Protein AF-A0A3D0M269-F1 (afdb_monomer_lite)

Sequence (53 aa):
MTVEDLLEQVDDMLDKAWSFPLSGGKCVVDAEQLRNIIDDIRGNMPSEVRQAK

Foldseek 3Di:
DALVVLVVVVVVQVVVFDDDVPPVPDGDGDPVVVVVSVVVSVVRDPVVVVPPD

pLDDT: mean 80.32, std 12.39, range [46.5, 93.12]

Radius of gyration: 13.8 Å; chains: 1; bounding box: 28×26×33 Å

Structure (mmCIF, N/CA/C/O backbone):
data_AF-A0A3D0M269-F1
#
_entry.id   AF-A0A3D0M269-F1
#
loop_
_atom_site.group_PDB
_atom_site.id
_atom_site.type_symbol
_atom_site.label_atom_id
_atom_site.label_alt_id
_atom_site.label_comp_id
_atom_site.label_asym_id
_atom_site.label_entity_id
_atom_site.label_seq_id
_atom_site.pdbx_PDB_ins_code
_atom_site.Cartn_x
_atom_site.Cartn_y
_atom_site.Cartn_z
_atom_site.occupancy
_atom_site.B_iso_or_equiv
_atom_site.auth_seq_id
_atom_site.auth_comp_id
_atom_site.auth_asym_id
_atom_site.auth_atom_id
_atom_site.pdbx_PDB_model_num
ATOM 1 N N . MET 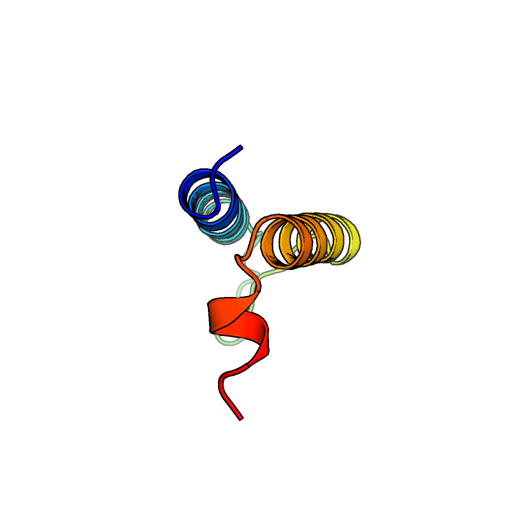A 1 1 ? -7.775 9.901 5.841 1.00 65.06 1 MET A N 1
ATOM 2 C CA . MET A 1 1 ? -7.791 8.996 4.678 1.00 65.06 1 MET A CA 1
ATOM 3 C C . MET A 1 1 ? -8.787 7.910 4.990 1.00 65.06 1 MET A C 1
ATOM 5 O O . MET A 1 1 ? -8.813 7.458 6.130 1.00 65.06 1 MET A O 1
ATOM 9 N N . THR A 1 2 ? -9.656 7.574 4.049 1.00 82.50 2 THR A N 1
ATOM 10 C CA . THR A 1 2 ? -10.568 6.444 4.228 1.00 82.50 2 THR A CA 1
ATOM 11 C C . THR A 1 2 ? -9.800 5.135 4.053 1.00 82.50 2 THR A C 1
ATOM 13 O O . THR A 1 2 ? -8.686 5.116 3.526 1.00 82.50 2 THR A O 1
ATOM 16 N N . VAL A 1 3 ? -10.379 4.027 4.514 1.00 83.62 3 VAL A N 1
ATOM 17 C CA . VAL A 1 3 ? -9.822 2.696 4.229 1.00 83.62 3 VAL A CA 1
ATOM 18 C C . VAL A 1 3 ? -9.792 2.442 2.716 1.00 83.62 3 VAL A C 1
ATOM 20 O O . VAL A 1 3 ? -8.858 1.813 2.238 1.00 83.62 3 VAL A O 1
ATOM 23 N N . GLU A 1 4 ? -10.750 2.985 1.962 1.00 87.25 4 GLU A N 1
ATOM 24 C CA . GLU A 1 4 ? -10.810 2.882 0.498 1.00 87.25 4 GLU A CA 1
ATOM 25 C C . GLU A 1 4 ? -9.614 3.576 -0.172 1.00 87.25 4 GLU A C 1
ATOM 27 O O . GLU A 1 4 ? -8.943 2.950 -0.986 1.00 87.25 4 GLU A O 1
ATOM 32 N N . ASP A 1 5 ? -9.257 4.797 0.254 1.00 89.31 5 ASP A N 1
ATOM 33 C CA . ASP A 1 5 ? -8.068 5.512 -0.254 1.00 89.31 5 ASP A CA 1
ATOM 34 C C . ASP A 1 5 ? -6.766 4.728 -0.005 1.00 89.31 5 ASP A C 1
ATOM 36 O O . ASP A 1 5 ? -5.801 4.801 -0.768 1.00 89.31 5 ASP A O 1
ATOM 40 N N . LEU A 1 6 ? -6.692 4.018 1.125 1.00 88.94 6 LEU A N 1
ATOM 41 C CA . LEU A 1 6 ? -5.523 3.216 1.480 1.00 88.94 6 LEU A CA 1
ATOM 42 C C . LEU A 1 6 ? -5.446 1.934 0.649 1.00 88.94 6 LEU A C 1
ATOM 44 O O . LEU A 1 6 ? -4.350 1.524 0.278 1.00 88.94 6 LEU A O 1
ATOM 48 N N . LEU A 1 7 ? -6.589 1.315 0.347 1.00 90.00 7 LEU A N 1
ATOM 49 C CA . LEU A 1 7 ? -6.658 0.157 -0.541 1.00 90.00 7 LEU A CA 1
ATOM 50 C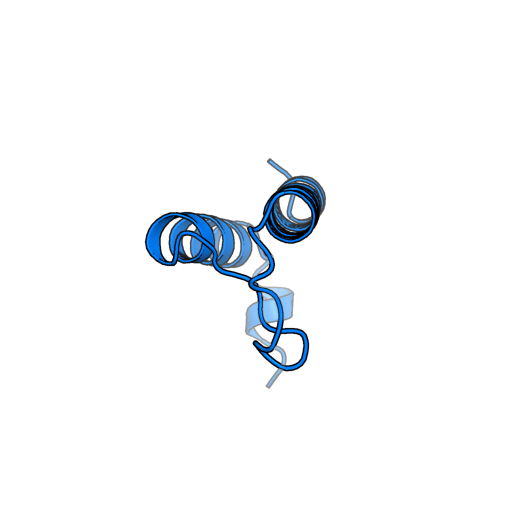 C . LEU A 1 7 ? -6.269 0.535 -1.975 1.00 90.00 7 LEU A C 1
ATOM 52 O O . LEU A 1 7 ? -5.446 -0.158 -2.565 1.00 90.00 7 LEU A O 1
ATOM 56 N N . GLU A 1 8 ? -6.756 1.671 -2.483 1.00 93.12 8 GLU A N 1
ATOM 57 C CA . GLU A 1 8 ? -6.393 2.169 -3.816 1.00 93.12 8 GLU A CA 1
ATOM 58 C C . GLU A 1 8 ? -4.878 2.386 -3.941 1.00 93.12 8 GLU A C 1
ATOM 60 O O . GLU A 1 8 ? -4.276 1.986 -4.929 1.00 93.12 8 GLU A O 1
ATOM 65 N N . GLN A 1 9 ? -4.221 2.912 -2.902 1.00 90.88 9 GLN A N 1
ATOM 66 C CA . GLN A 1 9 ? -2.759 3.049 -2.885 1.00 90.88 9 GLN A CA 1
ATOM 67 C C . GLN A 1 9 ? -2.005 1.715 -2.918 1.00 90.88 9 GLN A C 1
ATOM 69 O O . GLN A 1 9 ? -0.899 1.661 -3.463 1.00 90.88 9 GLN A O 1
ATOM 74 N N . VAL A 1 10 ? -2.559 0.650 -2.326 1.00 90.69 10 VAL A N 1
ATOM 75 C CA . VAL A 1 10 ? -1.964 -0.690 -2.428 1.00 90.69 10 VAL A CA 1
ATOM 76 C C . VAL A 1 10 ? -2.056 -1.189 -3.865 1.00 90.69 10 VAL A C 1
ATOM 78 O O . VAL A 1 10 ? -1.047 -1.660 -4.387 1.00 90.69 10 VAL A O 1
ATOM 81 N N . ASP 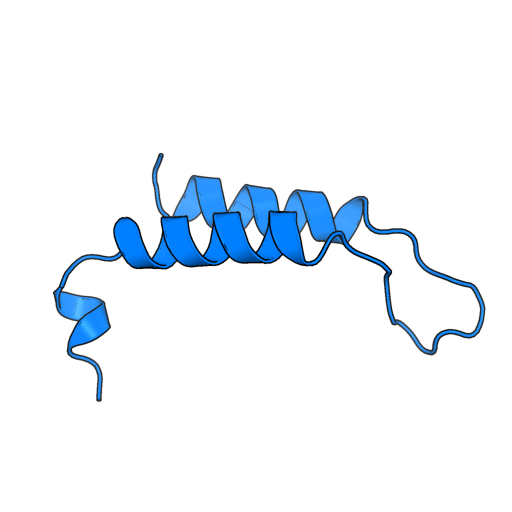A 1 11 ? -3.217 -1.055 -4.507 1.00 90.44 11 ASP A N 1
ATOM 82 C CA . ASP A 1 11 ? -3.400 -1.447 -5.909 1.00 90.44 11 ASP A CA 1
ATOM 83 C C . ASP A 1 11 ? -2.445 -0.674 -6.827 1.00 90.44 11 ASP A C 1
ATOM 85 O O . ASP A 1 11 ? -1.689 -1.273 -7.592 1.00 90.44 11 ASP A O 1
ATOM 89 N N . ASP A 1 12 ? -2.356 0.641 -6.646 1.00 91.69 12 ASP A N 1
ATOM 90 C CA . ASP A 1 12 ? -1.463 1.519 -7.403 1.00 91.69 12 ASP A CA 1
ATOM 91 C C . ASP A 1 12 ? 0.020 1.127 -7.258 1.00 91.69 12 ASP A C 1
ATOM 93 O O . ASP A 1 12 ? 0.820 1.248 -8.192 1.00 91.69 12 ASP A O 1
ATOM 97 N N . MET A 1 13 ? 0.414 0.675 -6.066 1.00 90.12 13 MET A N 1
ATOM 98 C CA . MET A 1 13 ? 1.767 0.196 -5.788 1.00 90.12 13 MET A CA 1
ATOM 99 C C . MET A 1 13 ? 2.028 -1.170 -6.428 1.00 90.12 13 MET A C 1
ATOM 101 O O . MET A 1 13 ? 3.138 -1.408 -6.905 1.00 90.12 13 MET A O 1
ATOM 105 N N . LEU A 1 14 ? 1.031 -2.057 -6.455 1.00 87.56 14 LEU A N 1
ATOM 106 C CA . LEU A 1 14 ? 1.124 -3.359 -7.114 1.00 87.56 14 LEU A CA 1
ATOM 107 C C . LEU A 1 14 ? 1.196 -3.217 -8.639 1.00 87.56 14 LEU A C 1
ATOM 109 O O . LEU A 1 14 ? 1.999 -3.914 -9.258 1.00 87.56 14 LEU A O 1
ATOM 113 N N . ASP A 1 15 ? 0.449 -2.284 -9.229 1.00 86.81 15 ASP A N 1
ATOM 114 C CA . ASP A 1 15 ? 0.506 -1.980 -10.666 1.00 86.81 15 ASP A CA 1
ATOM 115 C C . ASP A 1 15 ? 1.865 -1.407 -11.086 1.00 86.81 15 ASP A C 1
ATOM 117 O O . ASP A 1 15 ? 2.392 -1.721 -12.156 1.00 86.81 15 ASP A O 1
ATOM 121 N N . LYS A 1 16 ? 2.474 -0.582 -10.227 1.00 84.94 16 LYS A N 1
ATOM 122 C CA . LYS A 1 16 ? 3.807 0.002 -10.458 1.00 84.94 16 LYS A CA 1
ATOM 123 C C . LYS A 1 16 ? 4.949 -0.945 -10.078 1.00 84.94 16 LYS A C 1
ATOM 125 O O . LYS A 1 16 ? 6.110 -0.638 -10.360 1.00 84.94 16 LYS A O 1
ATOM 130 N N . ALA A 1 17 ? 4.651 -2.070 -9.428 1.00 85.06 17 ALA A N 1
ATOM 131 C CA . ALA A 1 17 ? 5.651 -3.002 -8.936 1.00 85.06 17 ALA A CA 1
ATOM 132 C C . ALA A 1 17 ? 6.446 -3.621 -10.090 1.00 85.06 17 ALA A C 1
ATOM 134 O O . ALA A 1 17 ? 5.900 -4.068 -11.102 1.00 85.06 17 ALA A O 1
ATOM 135 N N . TRP A 1 18 ? 7.766 -3.708 -9.925 1.00 78.56 18 TRP A N 1
ATOM 136 C CA . TRP A 1 18 ? 8.618 -4.258 -10.973 1.00 78.56 18 TRP A CA 1
ATOM 137 C C . TRP A 1 18 ? 8.393 -5.769 -11.084 1.00 78.56 18 TRP A C 1
ATOM 139 O O . TRP A 1 18 ? 8.687 -6.526 -10.155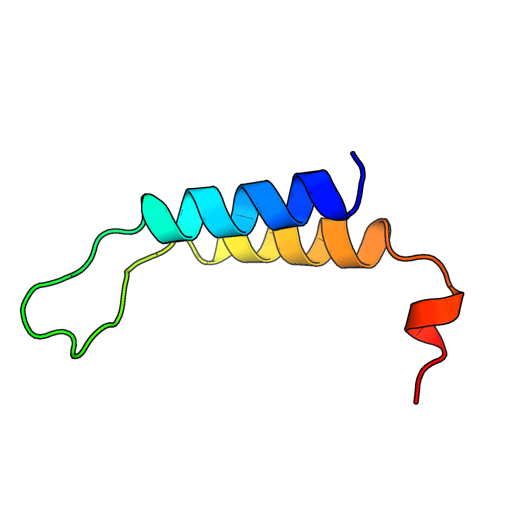 1.00 78.56 18 TRP A O 1
ATOM 149 N N . SER A 1 19 ? 7.917 -6.238 -12.237 1.00 74.00 19 SER A N 1
ATOM 150 C CA . SER A 1 19 ? 7.824 -7.669 -12.539 1.00 74.00 19 SER A CA 1
ATOM 151 C C . SER A 1 19 ? 9.117 -8.161 -13.194 1.00 74.00 19 SER A C 1
ATOM 153 O O . SER A 1 19 ? 9.595 -7.610 -14.186 1.00 74.00 19 SER A O 1
ATOM 155 N N . PHE A 1 20 ? 9.747 -9.181 -12.609 1.00 70.50 20 PHE A N 1
ATOM 156 C CA . PHE A 1 20 ? 10.966 -9.760 -13.176 1.00 70.50 20 PHE A CA 1
ATOM 157 C C . PHE A 1 20 ? 10.588 -10.848 -14.195 1.00 70.50 20 PHE A C 1
ATOM 159 O O . PHE A 1 20 ? 9.822 -11.754 -13.841 1.00 70.50 20 PHE A O 1
ATOM 166 N N . PRO A 1 21 ? 11.099 -10.820 -15.443 1.00 63.06 21 PRO A N 1
ATOM 167 C CA . PRO A 1 21 ? 10.851 -11.907 -16.382 1.00 63.06 21 PRO A CA 1
ATOM 168 C C . PRO A 1 21 ? 11.389 -13.211 -15.775 1.00 63.06 21 PRO A C 1
ATOM 170 O O . PRO A 1 21 ? 12.503 -13.239 -15.257 1.00 63.06 21 PRO A O 1
ATOM 173 N N . LEU A 1 22 ? 10.584 -14.280 -15.825 1.00 76.50 22 LEU A N 1
ATOM 174 C CA . LEU A 1 22 ? 10.831 -15.597 -15.201 1.00 76.50 22 LEU A CA 1
ATOM 175 C C . LEU A 1 22 ? 10.563 -15.706 -13.683 1.00 76.50 22 LEU A C 1
ATOM 177 O O . LEU A 1 22 ? 10.831 -16.754 -13.101 1.00 76.50 22 LEU A O 1
ATOM 181 N N . SER A 1 23 ? 9.967 -14.700 -13.033 1.00 74.25 23 SER A N 1
ATOM 182 C CA . SER A 1 23 ? 9.598 -14.786 -11.605 1.00 74.25 23 SER A CA 1
ATOM 183 C C . SER A 1 23 ? 8.357 -15.648 -11.311 1.00 74.25 23 SER A C 1
ATOM 185 O O . SER A 1 23 ? 8.025 -15.874 -10.145 1.00 74.25 23 SER A O 1
ATOM 187 N N . GLY A 1 24 ? 7.652 -16.112 -12.351 1.00 77.88 24 GLY A N 1
ATOM 188 C CA . GLY A 1 24 ? 6.401 -16.863 -12.216 1.00 77.88 24 GLY A CA 1
ATO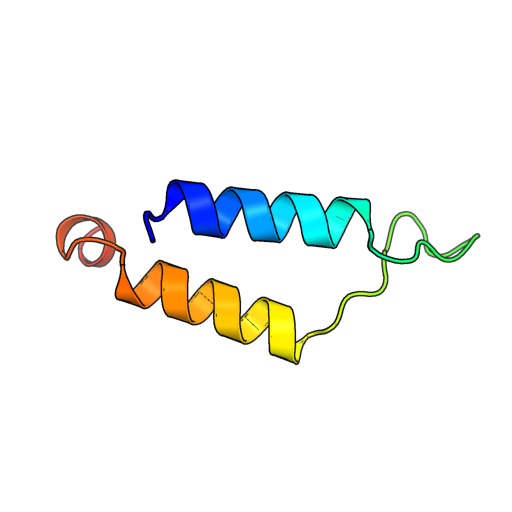M 189 C C . GLY A 1 24 ? 5.220 -16.009 -11.741 1.00 77.88 24 GLY A C 1
ATOM 190 O O . GLY A 1 24 ? 4.362 -16.520 -11.030 1.00 77.88 24 GLY A O 1
ATOM 191 N N . GLY A 1 25 ? 5.191 -14.716 -12.089 1.00 79.06 25 GLY A N 1
ATOM 192 C CA . GLY A 1 25 ? 4.117 -13.791 -11.697 1.00 79.06 25 GLY A CA 1
ATOM 193 C C . GLY A 1 25 ? 4.365 -13.047 -10.382 1.00 79.06 25 GLY A C 1
ATOM 194 O O . GLY A 1 25 ? 3.451 -12.429 -9.850 1.00 79.06 25 GLY A O 1
ATOM 195 N N . LYS A 1 26 ? 5.590 -13.090 -9.846 1.00 82.50 26 LYS A N 1
ATOM 196 C CA . LYS A 1 26 ? 5.977 -12.310 -8.662 1.00 82.50 26 LYS A CA 1
ATOM 197 C C . LYS A 1 26 ? 6.463 -10.922 -9.074 1.00 82.50 26 LYS A C 1
ATOM 199 O O . LYS A 1 26 ? 7.263 -10.800 -10.008 1.00 82.50 26 LYS A O 1
ATOM 204 N N . 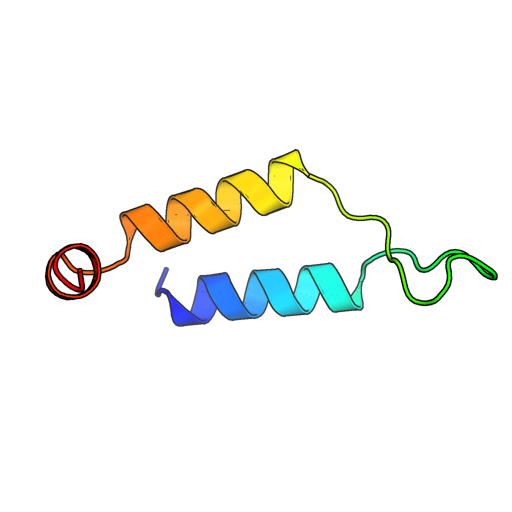CYS A 1 27 ? 6.030 -9.904 -8.345 1.00 85.94 27 CYS A N 1
ATOM 205 C CA . CYS A 1 27 ? 6.534 -8.544 -8.456 1.00 85.94 27 CYS A CA 1
ATOM 206 C C . CYS A 1 27 ? 7.389 -8.183 -7.234 1.00 85.94 27 CYS A C 1
ATOM 208 O O . CYS A 1 27 ? 7.267 -8.782 -6.162 1.00 85.94 27 CYS A O 1
ATOM 210 N N . VAL A 1 28 ? 8.296 -7.231 -7.424 1.00 86.12 28 VAL A N 1
ATOM 211 C CA . VAL A 1 28 ? 9.099 -6.642 -6.355 1.00 86.12 28 VAL A CA 1
ATOM 212 C C . VAL A 1 28 ? 8.402 -5.372 -5.889 1.00 86.12 28 VAL A C 1
ATOM 214 O O . VAL A 1 28 ? 8.158 -4.471 -6.691 1.00 86.12 28 VAL A O 1
ATOM 217 N N . VAL A 1 29 ? 8.108 -5.314 -4.593 1.00 88.44 29 VAL A N 1
ATOM 218 C CA . VAL A 1 29 ? 7.524 -4.155 -3.910 1.00 88.44 29 VAL A CA 1
ATOM 219 C C . VAL A 1 29 ? 8.393 -3.759 -2.724 1.00 88.44 29 VAL A C 1
ATOM 221 O O . VAL A 1 29 ? 9.099 -4.600 -2.159 1.00 88.44 29 VAL A O 1
ATOM 224 N N . ASP A 1 30 ? 8.320 -2.491 -2.331 1.00 89.94 30 ASP A N 1
ATOM 225 C CA . ASP A 1 30 ? 8.899 -2.030 -1.075 1.00 89.94 30 ASP A CA 1
ATOM 226 C C . ASP A 1 30 ? 8.069 -2.581 0.096 1.00 89.94 30 ASP A C 1
ATOM 228 O O . ASP A 1 30 ? 6.898 -2.241 0.293 1.00 89.94 30 ASP A O 1
ATOM 232 N N . ALA A 1 31 ? 8.680 -3.487 0.858 1.00 89.75 31 ALA A N 1
ATOM 233 C CA . ALA A 1 31 ? 8.019 -4.152 1.968 1.00 89.75 31 ALA A CA 1
ATOM 234 C C . ALA A 1 31 ? 7.728 -3.202 3.142 1.00 89.75 31 ALA A C 1
ATOM 236 O O . ALA A 1 31 ? 6.730 -3.409 3.833 1.00 89.75 31 ALA A O 1
ATOM 237 N N . GLU A 1 32 ? 8.560 -2.183 3.377 1.00 92.31 32 GLU A N 1
ATOM 238 C CA . GLU A 1 32 ? 8.334 -1.199 4.442 1.00 92.31 32 GLU A CA 1
ATOM 239 C C . GLU A 1 32 ? 7.166 -0.284 4.081 1.00 92.31 32 GLU A C 1
ATOM 241 O O . GLU A 1 32 ? 6.271 -0.069 4.902 1.00 92.31 32 GLU A O 1
ATOM 246 N N . GLN A 1 33 ? 7.110 0.180 2.831 1.00 88.56 33 GLN A N 1
ATOM 247 C CA . GLN A 1 33 ? 5.999 0.995 2.346 1.00 88.56 33 GLN A CA 1
ATOM 248 C C . GLN A 1 33 ? 4.669 0.236 2.419 1.00 88.56 33 GLN A C 1
ATOM 250 O O . GLN A 1 33 ? 3.692 0.757 2.963 1.00 88.56 33 GLN A O 1
ATOM 255 N N . LEU A 1 34 ? 4.640 -1.020 1.957 1.00 90.44 34 LEU A N 1
ATOM 256 C CA . LEU A 1 34 ? 3.453 -1.871 2.069 1.00 90.44 34 LEU A CA 1
ATOM 257 C C . LEU A 1 34 ? 3.036 -2.063 3.534 1.00 90.44 34 LEU A C 1
ATOM 259 O O . LEU A 1 34 ? 1.845 -2.065 3.848 1.00 90.44 34 LEU A O 1
ATOM 263 N N . ARG A 1 35 ? 4.003 -2.212 4.448 1.00 91.31 35 ARG A N 1
ATOM 264 C CA . ARG A 1 35 ? 3.716 -2.405 5.872 1.00 91.31 35 ARG A CA 1
ATOM 265 C C . ARG A 1 35 ? 3.056 -1.184 6.501 1.00 91.31 35 ARG A C 1
ATOM 267 O O . ARG A 1 35 ? 2.089 -1.357 7.239 1.00 91.31 35 ARG A O 1
ATOM 274 N N . ASN A 1 36 ? 3.528 0.013 6.164 1.00 91.81 36 ASN A N 1
ATOM 275 C CA . ASN A 1 36 ? 2.955 1.264 6.656 1.00 91.81 36 ASN A CA 1
ATOM 276 C C . ASN A 1 36 ? 1.496 1.428 6.210 1.00 91.81 36 ASN A C 1
ATOM 278 O O . ASN A 1 36 ? 0.632 1.692 7.042 1.00 91.81 36 ASN A O 1
ATOM 282 N N . ILE A 1 37 ? 1.199 1.160 4.933 1.00 89.81 37 ILE A N 1
ATOM 283 C CA . ILE A 1 37 ? -0.175 1.242 4.407 1.00 89.81 37 ILE A CA 1
ATOM 284 C C . ILE A 1 37 ? -1.092 0.234 5.121 1.00 89.81 37 ILE A C 1
ATOM 286 O O . ILE A 1 37 ? -2.217 0.560 5.496 1.00 89.81 37 ILE A O 1
ATOM 290 N N . ILE A 1 38 ? -0.605 -0.985 5.375 1.00 89.69 38 ILE A N 1
ATOM 291 C CA . ILE A 1 38 ? -1.357 -2.006 6.122 1.00 89.69 38 ILE A CA 1
ATOM 292 C C . ILE A 1 38 ? -1.664 -1.549 7.555 1.00 89.69 38 ILE A C 1
ATOM 294 O O . ILE A 1 38 ? -2.764 -1.800 8.059 1.00 89.69 38 ILE A O 1
ATOM 298 N N . ASP A 1 39 ? -0.716 -0.909 8.234 1.00 90.06 39 ASP A N 1
ATOM 299 C CA . ASP A 1 39 ? -0.921 -0.441 9.604 1.00 90.06 39 ASP A CA 1
ATOM 300 C C . ASP A 1 39 ? -1.871 0.766 9.659 1.00 90.06 39 ASP A C 1
ATOM 302 O O . ASP A 1 39 ? -2.735 0.812 10.541 1.00 90.06 39 ASP A O 1
ATOM 306 N N . ASP A 1 40 ? -1.842 1.648 8.659 1.00 87.94 40 ASP A N 1
ATOM 307 C CA . ASP A 1 40 ? -2.834 2.715 8.497 1.00 87.94 40 ASP A CA 1
ATOM 308 C C . ASP A 1 40 ? -4.241 2.151 8.254 1.00 87.94 40 ASP A C 1
ATOM 310 O O . ASP A 1 40 ? -5.213 2.618 8.856 1.00 87.94 40 ASP A O 1
ATOM 314 N N . ILE A 1 41 ? -4.369 1.092 7.447 1.00 87.12 41 ILE A N 1
ATOM 315 C CA . ILE A 1 41 ? -5.645 0.393 7.224 1.00 87.12 41 ILE A CA 1
ATOM 316 C C . ILE A 1 41 ? -6.177 -0.178 8.548 1.00 87.12 41 ILE A C 1
ATOM 318 O O . ILE A 1 41 ? -7.355 -0.021 8.877 1.00 87.12 41 ILE A O 1
ATOM 322 N N . ARG A 1 42 ? -5.312 -0.796 9.362 1.00 82.94 42 ARG A N 1
ATOM 323 C CA . ARG A 1 42 ? -5.679 -1.313 10.696 1.00 82.94 42 ARG A CA 1
ATOM 324 C C . ARG A 1 42 ? -6.016 -0.214 11.699 1.00 82.94 42 ARG A C 1
ATOM 326 O O . ARG A 1 42 ? -6.799 -0.468 12.621 1.00 82.94 42 ARG A O 1
ATOM 333 N N . GLY A 1 43 ? -5.405 0.960 11.565 1.00 83.12 43 GLY A N 1
ATOM 334 C CA . GLY A 1 43 ? -5.669 2.142 12.385 1.00 83.12 43 GLY A CA 1
ATOM 335 C C . GLY A 1 43 ? -7.011 2.799 12.065 1.00 83.12 43 GLY A C 1
ATOM 336 O O . GLY A 1 43 ? -7.687 3.262 12.981 1.00 83.12 43 GLY A O 1
ATOM 337 N N . ASN A 1 44 ? -7.418 2.776 10.793 1.00 76.44 44 ASN A N 1
ATOM 338 C CA . ASN A 1 44 ? -8.665 3.374 10.306 1.00 76.44 44 ASN A CA 1
ATOM 339 C C . ASN A 1 44 ? -9.854 2.396 10.265 1.00 76.44 44 ASN A C 1
ATOM 341 O O . ASN A 1 44 ? -10.987 2.822 10.047 1.00 76.44 44 ASN A O 1
ATOM 345 N N . MET A 1 45 ? -9.632 1.097 10.498 1.00 71.88 45 MET A N 1
ATOM 346 C CA . MET A 1 45 ? -10.719 0.122 10.607 1.00 71.88 45 MET A CA 1
ATOM 347 C C . MET A 1 45 ? -11.545 0.354 11.886 1.00 71.88 45 MET A C 1
ATOM 349 O O . MET A 1 45 ? -10.978 0.341 12.986 1.00 71.88 45 MET A O 1
ATOM 353 N N . PRO A 1 46 ? -12.880 0.505 11.782 1.00 64.69 46 PRO A N 1
ATOM 354 C CA . PRO A 1 46 ? -13.741 0.614 12.950 1.00 64.69 46 PRO A CA 1
ATOM 355 C C . PRO A 1 46 ? -13.675 -0.662 13.797 1.00 64.69 46 PRO A C 1
ATOM 357 O O . PRO A 1 46 ? -13.475 -1.774 13.297 1.00 64.69 46 PRO A O 1
ATOM 360 N N . SER A 1 47 ? -13.857 -0.496 15.107 1.00 60.09 47 SER A N 1
ATOM 361 C CA . SER A 1 47 ? -13.795 -1.552 16.127 1.00 60.09 47 SER A CA 1
ATOM 362 C C . SER A 1 47 ? -14.663 -2.779 15.812 1.00 60.09 47 SER A C 1
ATOM 364 O O . SER A 1 47 ? -14.376 -3.870 16.301 1.00 60.09 47 SER A O 1
ATOM 366 N N . GLU A 1 48 ? -15.696 -2.609 14.985 1.00 54.81 48 GLU A N 1
ATOM 367 C CA . GLU A 1 48 ? -16.601 -3.657 14.503 1.00 54.81 48 GLU A CA 1
ATOM 368 C C . GLU A 1 48 ? -15.902 -4.709 13.623 1.00 54.81 48 GLU A C 1
ATOM 370 O O . GLU A 1 48 ? -16.194 -5.894 13.766 1.00 54.81 48 GLU A O 1
ATOM 375 N N . VAL A 1 49 ? -14.908 -4.339 12.800 1.00 58.53 49 VAL A N 1
ATOM 376 C CA . VAL A 1 49 ? -14.113 -5.319 12.024 1.00 58.53 49 VAL A CA 1
ATOM 377 C C . VAL A 1 49 ? -13.097 -6.035 12.919 1.00 58.53 49 VAL A C 1
ATOM 379 O O . VAL A 1 49 ? -12.837 -7.223 12.744 1.00 58.53 49 VAL A O 1
ATOM 382 N N . ARG A 1 50 ? -12.572 -5.355 13.950 1.00 54.34 50 ARG A N 1
ATOM 383 C CA . ARG A 1 50 ? -11.677 -5.972 14.951 1.00 54.34 50 ARG A CA 1
ATOM 384 C C . ARG A 1 50 ? -12.370 -7.050 15.798 1.00 54.34 50 ARG A C 1
ATOM 386 O O . ARG A 1 50 ? -11.676 -7.850 16.421 1.00 54.34 50 ARG A O 1
ATOM 393 N N . GLN A 1 51 ? -13.705 -7.066 15.846 1.00 55.97 51 GLN A N 1
ATOM 394 C CA . GLN A 1 51 ? -14.496 -8.053 16.590 1.00 55.97 51 GLN A CA 1
ATOM 395 C C . GLN A 1 51 ? -14.958 -9.257 15.762 1.00 55.97 51 GLN A C 1
ATOM 397 O O . GLN A 1 51 ? -15.499 -10.196 16.347 1.00 55.97 51 GLN A O 1
ATOM 402 N N . ALA A 1 52 ? -14.724 -9.281 14.447 1.00 53.97 52 ALA A N 1
ATOM 403 C CA . ALA A 1 52 ? -14.994 -10.465 13.638 1.00 53.97 52 ALA A CA 1
ATOM 404 C C . ALA A 1 52 ? -13.931 -11.543 13.936 1.00 53.97 52 ALA A C 1
ATOM 406 O O . ALA A 1 52 ? -12.857 -11.562 13.334 1.00 53.97 52 ALA A O 1
ATOM 407 N N . LYS A 1 53 ? -14.209 -12.381 14.942 1.00 46.50 53 LYS A N 1
ATOM 408 C CA . LYS A 1 53 ? -13.520 -13.654 15.198 1.00 46.50 53 LYS A CA 1
ATOM 409 C C . LYS A 1 53 ? -14.072 -14.763 14.316 1.00 46.50 53 LYS A C 1
ATOM 411 O O . LYS A 1 53 ? -15.299 -14.755 14.078 1.00 46.50 53 LYS A O 1
#

Secondary structure (DSSP, 8-state):
--HHHHHHHHHHHHHTSEEPTTSSS-EE--HHHHHHHHHHHHHHS-HHHHT--